Protein AF-A0A183DD81-F1 (afdb_monomer)

Foldseek 3Di:
DPPDDDDPVRVLVVQQVCLVVVVDDDDDDADPVVPGCPVVVVVCCVSRPDDPVVDDDDDDDPPDD

InterPro domains:
  IPR027417 P-loop containing nucleoside triphosphate hydrolase [G3DSA:3.40.50.300] (1-64)
  IPR027417 P-loop containing nucleoside triphosphate hydrolase [SSF52540] (2-51)

Solvent-accessible surface area (backbone atoms only — not comparable to full-atom values): 4396 Å² total; per-residue (Å²): 132,82,91,72,79,75,53,72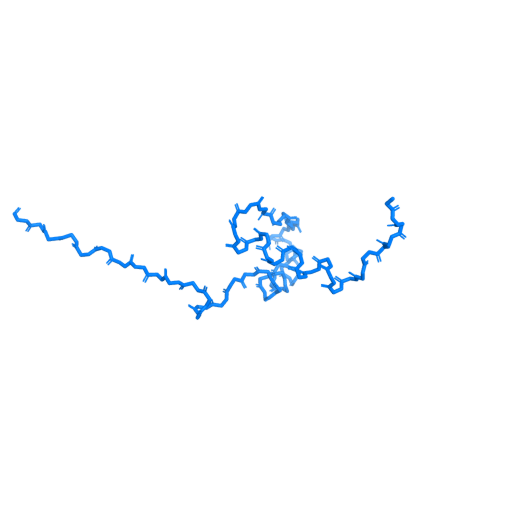,68,57,50,51,52,51,50,22,56,31,37,68,69,67,79,42,79,92,85,84,77,69,37,78,94,76,70,37,46,58,66,62,51,53,53,46,45,71,67,35,52,76,56,78,91,78,54,90,85,82,83,82,83,80,80,84,126

Mean predicted aligned error: 6.28 Å

pLDDT: mean 91.06, std 10.74, range [50.62, 97.88]

Sequence (65 aa):
LSNIMPSSSQIHEAVRRATIRRTFMPVLMGSALKNKGVQALLDAIVHYLPNPSEVQNRATIVNKS

Organism: NCBI:txid637853

Radius of gyration: 17.37 Å; Cα contacts (8 Å, |Δi|>4): 34; chains: 1; bounding box: 50×22×51 Å

Secondary structure (DSSP, 8-state):
----PPPHHHHHHHHHHHHHTTS-------BTTTTBSHHHHHHHHHHHSPPGGGS----------

Structure (mmCIF, N/CA/C/O backbone):
data_AF-A0A183DD81-F1
#
_entry.id   AF-A0A183DD81-F1
#
loop_
_atom_site.group_PDB
_atom_site.id
_atom_site.type_symbol
_atom_site.label_atom_id
_atom_site.label_alt_id
_atom_site.label_comp_id
_atom_site.label_asym_id
_atom_site.label_entity_id
_atom_site.label_seq_id
_atom_site.pdbx_PDB_ins_code
_atom_site.Cartn_x
_atom_site.Cartn_y
_atom_site.Cartn_z
_atom_site.occupancy
_atom_site.B_iso_or_equiv
_atom_site.auth_seq_id
_atom_site.auth_comp_id
_atom_site.auth_asym_id
_atom_site.auth_atom_id
_atom_site.pdbx_PDB_model_num
ATOM 1 N N . LEU A 1 1 ? -2.539 -14.849 -28.107 1.00 50.62 1 LEU A N 1
ATOM 2 C CA . LEU A 1 1 ? -2.590 -13.878 -26.991 1.00 50.62 1 LEU A CA 1
ATOM 3 C C . LEU A 1 1 ? -1.519 -12.840 -27.281 1.00 50.62 1 LEU A C 1
ATOM 5 O O . LEU A 1 1 ? -0.351 -13.201 -27.300 1.00 50.62 1 LEU A O 1
ATOM 9 N N . SER A 1 2 ? -1.896 -11.627 -27.681 1.00 56.75 2 SER A N 1
ATOM 10 C CA . SER A 1 2 ? -0.923 -10.583 -28.011 1.00 56.75 2 SER A CA 1
ATOM 11 C C . SER A 1 2 ? -0.118 -10.232 -26.756 1.00 56.75 2 SER A C 1
ATOM 13 O O . SER A 1 2 ? -0.697 -9.994 -25.699 1.00 56.75 2 SER A O 1
ATOM 15 N N . ASN A 1 3 ? 1.214 -10.245 -26.867 1.00 66.94 3 ASN A N 1
ATOM 16 C CA . ASN A 1 3 ? 2.169 -9.850 -25.824 1.00 66.94 3 ASN A CA 1
ATOM 17 C C . ASN A 1 3 ? 2.076 -8.337 -25.551 1.00 66.94 3 ASN A C 1
ATOM 19 O O . ASN A 1 3 ? 3.001 -7.581 -25.835 1.00 66.94 3 ASN A O 1
ATOM 23 N N . ILE A 1 4 ? 0.930 -7.875 -25.057 1.00 81.94 4 ILE A N 1
ATOM 24 C CA . ILE A 1 4 ? 0.713 -6.478 -24.697 1.00 81.94 4 ILE A CA 1
ATOM 25 C C . ILE A 1 4 ? 1.168 -6.327 -23.252 1.00 81.94 4 ILE A C 1
ATOM 27 O O . ILE A 1 4 ? 0.522 -6.816 -22.327 1.00 81.94 4 ILE A O 1
ATOM 31 N N . MET A 1 5 ? 2.312 -5.674 -23.071 1.00 88.56 5 MET A N 1
ATOM 32 C CA . MET A 1 5 ? 2.779 -5.272 -21.751 1.00 88.56 5 MET A CA 1
ATOM 33 C C . MET A 1 5 ? 1.875 -4.143 -21.240 1.00 88.56 5 MET A C 1
ATOM 35 O O . MET A 1 5 ? 1.724 -3.140 -21.942 1.00 88.56 5 MET A O 1
ATOM 39 N N . PRO A 1 6 ? 1.251 -4.284 -20.059 1.00 90.44 6 PRO A N 1
ATOM 40 C CA . PRO A 1 6 ? 0.425 -3.223 -19.504 1.00 90.44 6 PRO A CA 1
ATOM 41 C C . PRO A 1 6 ? 1.293 -2.021 -19.127 1.00 90.44 6 PRO A C 1
ATOM 43 O O . PRO A 1 6 ? 2.419 -2.172 -18.645 1.00 90.44 6 PRO A O 1
ATOM 46 N N . SER A 1 7 ? 0.757 -0.816 -19.312 1.00 95.19 7 SER A N 1
ATOM 47 C CA . SER A 1 7 ? 1.385 0.386 -18.770 1.00 95.19 7 SER A CA 1
ATOM 48 C C . SER A 1 7 ? 1.334 0.371 -17.237 1.00 95.19 7 SER A C 1
ATOM 50 O O . SER A 1 7 ? 0.485 -0.282 -16.626 1.00 95.19 7 SER A O 1
ATOM 52 N N . SER A 1 8 ? 2.204 1.153 -16.594 1.00 94.62 8 SER A N 1
ATOM 53 C CA . SER A 1 8 ? 2.176 1.319 -15.133 1.00 94.62 8 SER A CA 1
ATOM 54 C C . 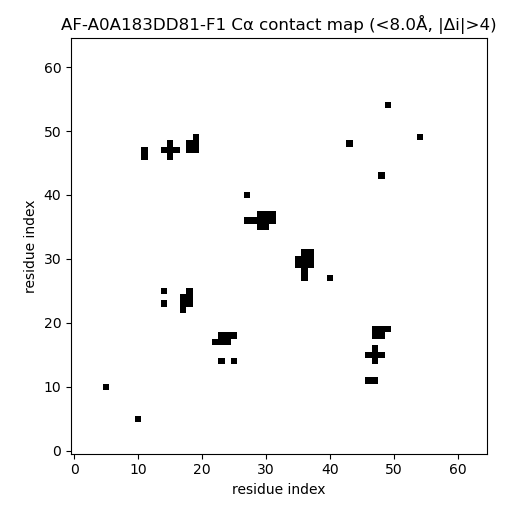SER A 1 8 ? 0.792 1.757 -14.623 1.00 94.62 8 SER A C 1
ATOM 56 O O . SER A 1 8 ? 0.270 1.189 -13.665 1.00 94.62 8 SER A O 1
ATOM 58 N N . SER A 1 9 ? 0.132 2.696 -15.315 1.00 95.62 9 SER A N 1
ATOM 59 C CA . SER A 1 9 ? -1.215 3.156 -14.948 1.00 95.62 9 SER A CA 1
ATOM 60 C C . SER A 1 9 ? -2.251 2.031 -14.983 1.00 95.62 9 SER A C 1
ATOM 62 O O . SER A 1 9 ? -3.034 1.893 -14.045 1.00 95.62 9 SER A O 1
ATOM 64 N N . GLN A 1 10 ? -2.208 1.170 -16.002 1.00 95.81 10 GLN A N 1
ATOM 65 C CA . GLN A 1 10 ? -3.112 0.024 -16.115 1.00 95.81 10 GLN A CA 1
ATOM 66 C C . GLN A 1 10 ? -2.900 -0.988 -14.984 1.00 95.81 10 GLN A C 1
ATOM 68 O O . GLN A 1 10 ? -3.868 -1.572 -14.488 1.00 95.81 10 GLN A O 1
ATOM 73 N N . ILE A 1 11 ? -1.652 -1.178 -14.544 1.00 96.00 11 ILE A N 1
ATOM 74 C CA . ILE A 1 11 ? -1.337 -2.018 -13.381 1.00 96.00 11 ILE A CA 1
ATOM 75 C C . ILE A 1 11 ? -1.951 -1.405 -12.118 1.00 96.00 11 ILE A C 1
ATOM 77 O O . ILE A 1 11 ? -2.666 -2.099 -11.393 1.00 96.00 11 ILE A O 1
ATOM 81 N N . HIS A 1 12 ? -1.736 -0.109 -11.876 1.00 96.31 12 HIS A N 1
ATOM 82 C CA . HIS A 1 12 ? -2.294 0.579 -10.708 1.00 96.31 12 HIS A CA 1
ATOM 83 C C . HIS A 1 12 ? -3.830 0.517 -10.668 1.00 96.31 12 HIS A C 1
ATOM 85 O O . HIS A 1 12 ? -4.410 0.202 -9.625 1.00 96.31 12 HIS A O 1
ATOM 91 N N . GLU A 1 13 ? -4.498 0.732 -11.802 1.00 96.44 13 GLU A N 1
ATOM 92 C CA . GLU A 1 13 ? -5.956 0.622 -11.922 1.00 96.44 13 GLU A CA 1
ATOM 93 C C . GLU A 1 13 ? -6.460 -0.806 -11.682 1.00 96.44 13 GLU A C 1
ATOM 95 O O . GLU A 1 13 ? -7.484 -1.012 -11.022 1.00 96.44 13 GLU A O 1
ATOM 100 N N . ALA A 1 14 ? -5.759 -1.817 -12.202 1.00 96.19 14 ALA A N 1
ATOM 101 C CA . ALA A 1 14 ? -6.106 -3.216 -11.968 1.00 96.19 14 ALA A CA 1
ATOM 102 C C . ALA A 1 14 ? -5.985 -3.585 -10.483 1.00 96.19 14 ALA A C 1
ATOM 104 O O . ALA A 1 14 ? -6.917 -4.177 -9.929 1.00 96.19 14 ALA A O 1
ATOM 105 N N . VAL A 1 15 ? -4.893 -3.174 -9.829 1.00 97.31 15 VAL A N 1
ATOM 106 C CA . VAL A 1 15 ? -4.684 -3.382 -8.390 1.00 97.31 15 VAL A CA 1
ATOM 107 C C . VAL A 1 15 ? -5.772 -2.679 -7.581 1.00 97.31 15 VAL A C 1
ATOM 109 O O . VAL A 1 15 ? -6.397 -3.324 -6.742 1.00 97.31 15 VAL A O 1
ATOM 112 N N . ARG A 1 16 ? -6.086 -1.406 -7.860 1.00 97.56 16 ARG A N 1
ATOM 113 C CA . ARG A 1 16 ? -7.166 -0.671 -7.172 1.00 97.56 16 ARG A CA 1
ATOM 114 C C . ARG A 1 16 ? -8.512 -1.388 -7.302 1.00 97.56 16 ARG A C 1
ATOM 116 O O . ARG A 1 16 ? -9.179 -1.624 -6.295 1.00 97.56 16 ARG A O 1
ATOM 123 N N . ARG A 1 17 ? -8.901 -1.794 -8.518 1.00 96.50 17 ARG A N 1
ATOM 124 C CA . ARG A 1 17 ? -10.162 -2.527 -8.747 1.00 96.50 17 ARG A CA 1
ATOM 125 C C . ARG A 1 17 ? -10.218 -3.834 -7.955 1.00 96.50 17 ARG A C 1
ATOM 127 O O . ARG A 1 17 ? -11.264 -4.150 -7.389 1.00 96.50 17 ARG A O 1
ATOM 134 N N . ALA A 1 18 ? -9.119 -4.584 -7.911 1.00 97.12 18 ALA A N 1
ATOM 135 C CA . ALA A 1 18 ? -9.050 -5.850 -7.186 1.00 97.12 18 ALA A CA 1
ATOM 136 C C . ALA A 1 18 ? -9.057 -5.654 -5.654 1.00 97.12 18 ALA A C 1
ATOM 138 O O . ALA A 1 18 ? -9.725 -6.414 -4.950 1.00 97.12 18 ALA A O 1
ATOM 139 N N . THR A 1 19 ? -8.404 -4.599 -5.153 1.00 96.44 19 THR A N 1
ATOM 140 C CA . THR A 1 19 ? -8.415 -4.199 -3.734 1.00 96.44 19 THR A CA 1
ATOM 141 C C . THR A 1 19 ? -9.817 -3.805 -3.272 1.00 96.44 19 THR A C 1
ATOM 143 O O . THR A 1 19 ? -10.304 -4.330 -2.271 1.00 96.44 19 THR A O 1
ATOM 146 N N . ILE A 1 20 ? -10.520 -2.954 -4.029 1.00 95.12 20 ILE A N 1
ATOM 147 C CA . ILE A 1 20 ? -11.892 -2.522 -3.699 1.00 95.12 20 ILE A CA 1
ATOM 148 C C . ILE A 1 20 ? -12.859 -3.716 -3.691 1.00 95.12 20 ILE A C 1
ATOM 150 O O . ILE A 1 20 ? -13.716 -3.820 -2.813 1.00 95.12 20 ILE A O 1
ATOM 154 N N . ARG A 1 21 ? -12.686 -4.662 -4.625 1.00 95.50 21 ARG A N 1
ATOM 155 C CA . ARG A 1 21 ? -13.457 -5.918 -4.680 1.00 95.50 21 ARG A CA 1
ATOM 156 C C . ARG A 1 21 ? -13.058 -6.940 -3.614 1.00 95.50 21 ARG A C 1
ATOM 158 O O . ARG A 1 21 ? -13.725 -7.963 -3.498 1.00 95.50 21 ARG A O 1
ATOM 165 N N . ARG A 1 22 ? -11.994 -6.681 -2.847 1.00 94.94 22 ARG A N 1
ATOM 166 C CA . ARG A 1 22 ? -11.427 -7.581 -1.827 1.00 94.94 22 ARG A CA 1
ATOM 167 C C . ARG A 1 22 ? -10.977 -8.942 -2.373 1.00 94.94 22 ARG A C 1
ATOM 169 O O . ARG A 1 22 ? -10.907 -9.910 -1.627 1.00 94.94 22 ARG A O 1
ATOM 176 N N . THR A 1 23 ? -10.650 -9.021 -3.662 1.00 97.50 23 THR A N 1
ATOM 177 C CA . THR A 1 23 ? -10.135 -10.244 -4.310 1.00 97.50 23 THR A CA 1
ATOM 178 C C . THR A 1 23 ? -8.608 -10.289 -4.349 1.00 97.50 23 THR A C 1
ATOM 180 O O . THR A 1 23 ? -8.025 -11.304 -4.714 1.00 97.50 23 THR A O 1
ATOM 183 N N . PHE A 1 24 ? -7.959 -9.177 -4.009 1.00 96.06 24 PHE A N 1
ATOM 184 C CA . PHE A 1 24 ? -6.512 -9.024 -3.932 1.00 96.06 24 PHE A CA 1
ATOM 185 C C . PHE A 1 24 ? -6.177 -8.064 -2.791 1.00 96.06 24 PHE A C 1
ATOM 187 O O . PHE A 1 24 ? -6.893 -7.085 -2.591 1.00 96.06 24 PHE A O 1
ATOM 194 N N . MET A 1 25 ? -5.094 -8.335 -2.063 1.00 96.75 25 MET A N 1
ATOM 195 C CA . MET A 1 25 ? -4.607 -7.484 -0.977 1.00 96.75 25 MET A CA 1
ATOM 196 C C . MET A 1 25 ? -3.144 -7.117 -1.252 1.00 96.75 25 MET A C 1
ATOM 198 O O . MET A 1 25 ? -2.287 -8.000 -1.171 1.00 96.75 25 MET A O 1
ATOM 202 N N . PRO A 1 26 ? -2.832 -5.855 -1.600 1.00 96.31 26 PRO A N 1
ATOM 203 C CA . PRO A 1 26 ? -1.453 -5.434 -1.817 1.00 96.31 26 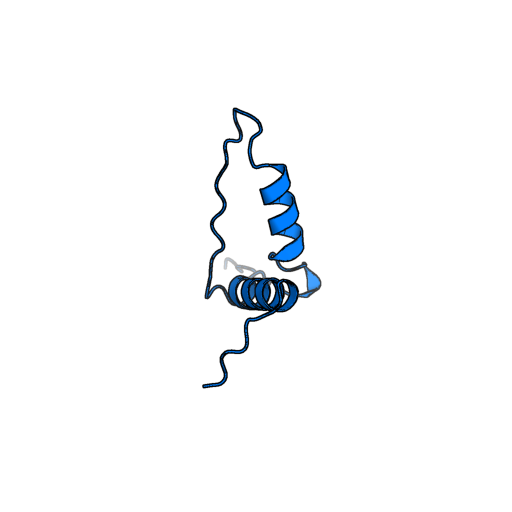PRO A CA 1
ATOM 204 C C . PRO A 1 26 ? -0.671 -5.508 -0.501 1.00 96.31 26 PRO A C 1
ATOM 206 O O . PRO A 1 26 ? -1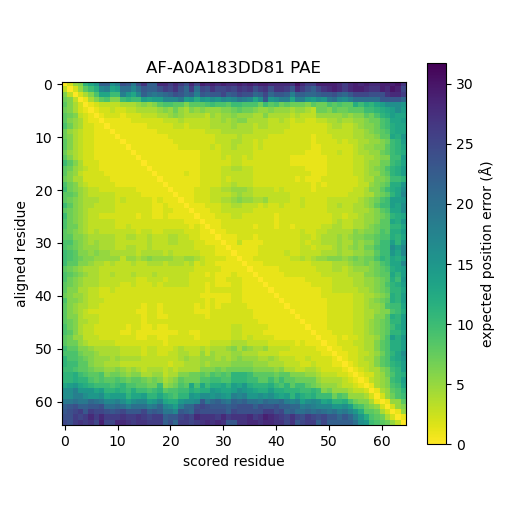.040 -4.874 0.486 1.00 96.31 26 PRO A O 1
ATOM 209 N N . VAL A 1 27 ? 0.424 -6.270 -0.493 1.00 96.94 27 VAL A N 1
ATOM 210 C CA . VAL A 1 27 ? 1.316 -6.391 0.666 1.00 96.94 27 VAL A CA 1
ATOM 211 C C . VAL A 1 27 ? 2.535 -5.503 0.447 1.00 96.94 27 VAL A C 1
ATOM 213 O O . VAL A 1 27 ? 3.273 -5.680 -0.521 1.00 96.94 27 VAL A O 1
ATOM 216 N N . LEU A 1 28 ? 2.749 -4.554 1.356 1.00 96.62 28 LEU A N 1
ATOM 217 C CA . LEU A 1 28 ? 3.930 -3.693 1.382 1.00 96.62 28 LEU A CA 1
ATOM 218 C C . LEU A 1 28 ? 4.847 -4.095 2.541 1.00 96.62 28 LEU A C 1
ATOM 220 O O . LEU A 1 28 ? 4.384 -4.604 3.559 1.00 96.62 28 LEU A O 1
ATOM 224 N N . MET A 1 29 ? 6.145 -3.833 2.395 1.00 96.38 29 MET A N 1
ATOM 225 C CA . MET A 1 29 ? 7.154 -4.109 3.420 1.00 96.38 29 MET A CA 1
ATOM 226 C C . MET A 1 29 ? 7.684 -2.801 4.011 1.00 96.38 29 MET A C 1
ATOM 228 O O . MET A 1 29 ? 7.846 -1.808 3.302 1.00 96.38 29 MET A O 1
ATOM 232 N N . GLY A 1 30 ? 7.986 -2.796 5.310 1.00 96.38 30 GLY A N 1
A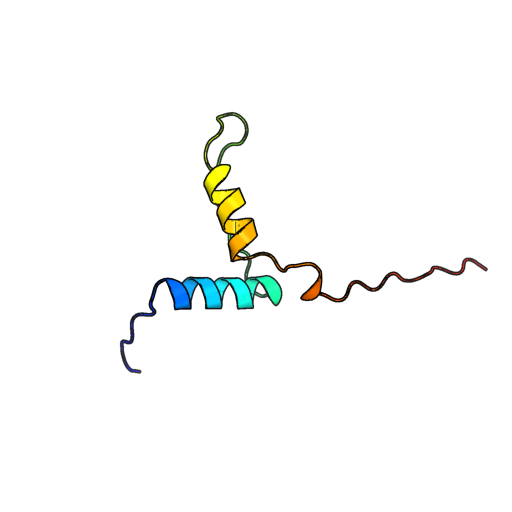TOM 233 C CA . GLY A 1 30 ? 8.501 -1.617 6.003 1.00 96.38 30 GLY A CA 1
ATOM 234 C C . GLY A 1 30 ? 8.753 -1.861 7.489 1.00 96.38 30 GLY A C 1
ATOM 235 O O . GLY A 1 30 ? 8.417 -2.909 8.033 1.00 96.38 30 GLY A O 1
ATOM 236 N N . SER A 1 31 ? 9.355 -0.878 8.155 1.00 97.38 31 SER A N 1
ATOM 237 C CA . SER A 1 31 ? 9.550 -0.867 9.606 1.00 97.38 31 SER A CA 1
ATOM 238 C C . SER A 1 31 ? 9.173 0.503 10.148 1.00 97.38 31 SER A C 1
ATOM 240 O O . SER A 1 3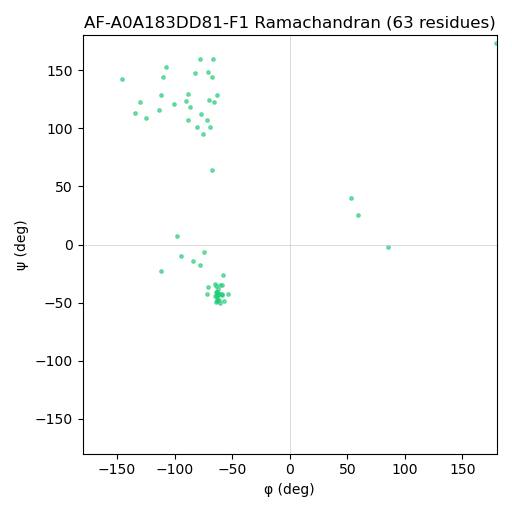1 ? 9.869 1.489 9.893 1.00 97.38 31 SER A O 1
ATOM 242 N N . ALA A 1 32 ? 8.091 0.548 10.929 1.00 97.06 32 ALA A N 1
ATOM 243 C CA . ALA A 1 32 ? 7.652 1.767 11.599 1.00 97.06 32 ALA A CA 1
ATOM 244 C C . ALA A 1 32 ? 8.723 2.281 12.576 1.00 97.06 32 ALA A C 1
ATOM 246 O O . ALA A 1 32 ? 9.058 3.457 12.548 1.00 97.06 32 ALA A O 1
ATOM 247 N N . LEU A 1 33 ? 9.353 1.384 13.348 1.00 97.56 33 LEU A N 1
ATOM 248 C CA . LEU A 1 33 ? 10.388 1.741 14.328 1.00 97.56 33 LEU A CA 1
ATOM 249 C C . LEU A 1 33 ? 11.596 2.459 13.701 1.00 97.56 33 LEU A C 1
ATOM 251 O O . LEU A 1 33 ? 12.182 3.340 14.319 1.00 97.56 33 LEU A O 1
ATOM 255 N N . LYS A 1 34 ? 11.975 2.085 12.472 1.00 96.81 34 LYS A N 1
ATOM 256 C CA . LYS A 1 34 ? 13.109 2.687 11.747 1.00 96.81 34 LYS A CA 1
ATOM 257 C C . LYS A 1 34 ? 12.683 3.764 10.743 1.00 96.81 34 LYS A C 1
ATOM 259 O O . LYS A 1 34 ? 13.520 4.211 9.958 1.00 96.81 34 LYS A O 1
ATOM 264 N N . ASN A 1 35 ? 11.404 4.147 10.726 1.00 95.69 35 ASN A N 1
ATOM 265 C CA . ASN A 1 35 ? 10.825 5.090 9.766 1.00 95.69 35 ASN A CA 1
ATOM 266 C C . ASN A 1 35 ? 11.094 4.703 8.297 1.00 95.69 35 ASN A C 1
ATOM 268 O O . ASN A 1 35 ? 11.410 5.549 7.459 1.00 95.69 35 ASN A O 1
ATOM 272 N N . LYS A 1 36 ? 11.008 3.407 7.970 1.00 97.62 36 LYS A N 1
ATOM 273 C CA . LYS A 1 36 ? 11.221 2.888 6.607 1.00 97.62 36 LYS A CA 1
ATOM 274 C C . LYS A 1 36 ? 9.911 2.367 6.027 1.00 97.62 36 LYS A C 1
ATOM 276 O O . LYS A 1 36 ? 9.244 1.554 6.657 1.00 97.62 36 LYS A O 1
ATOM 281 N N . GLY A 1 37 ? 9.564 2.811 4.820 1.00 96.31 37 GLY A N 1
ATOM 282 C CA . GLY A 1 37 ? 8.366 2.363 4.097 1.00 96.31 37 GLY A CA 1
ATOM 283 C C . GLY A 1 37 ? 7.070 3.103 4.450 1.00 96.31 37 GLY A C 1
ATOM 284 O O . GLY A 1 37 ? 6.052 2.847 3.822 1.00 96.31 37 GLY A O 1
ATOM 285 N N . VAL A 1 38 ? 7.097 4.053 5.395 1.00 97.44 38 VAL A N 1
ATOM 286 C CA . VAL A 1 38 ? 5.903 4.827 5.792 1.00 97.44 38 VAL A CA 1
ATOM 287 C C . VAL A 1 38 ? 5.362 5.664 4.630 1.00 97.44 38 VAL A C 1
ATOM 289 O O . VAL A 1 38 ? 4.166 5.643 4.377 1.00 97.44 38 VAL A O 1
ATOM 292 N N . GLN A 1 39 ? 6.231 6.348 3.882 1.00 97.06 39 GLN A N 1
ATOM 293 C CA . GLN A 1 39 ? 5.813 7.147 2.720 1.00 97.06 39 GLN A CA 1
ATOM 294 C C . GLN A 1 39 ? 5.190 6.272 1.626 1.00 97.06 39 GLN A C 1
ATOM 296 O O . GLN A 1 39 ? 4.076 6.535 1.199 1.00 97.06 39 GLN A O 1
ATOM 301 N N . ALA A 1 40 ? 5.843 5.159 1.273 1.00 97.00 40 ALA A N 1
ATOM 302 C CA . ALA A 1 40 ? 5.313 4.218 0.286 1.00 97.00 40 ALA A CA 1
ATOM 303 C C . ALA A 1 40 ? 3.956 3.621 0.708 1.00 97.00 40 ALA A C 1
ATOM 305 O O . ALA A 1 40 ? 3.089 3.393 -0.134 1.00 97.00 40 ALA A O 1
ATOM 306 N N . LEU A 1 41 ? 3.751 3.389 2.011 1.00 97.69 41 LEU A N 1
ATOM 307 C CA . LEU A 1 41 ? 2.457 2.974 2.554 1.00 97.69 41 LEU A CA 1
ATOM 308 C C . LEU A 1 41 ? 1.391 4.068 2.388 1.00 97.69 41 LEU A C 1
ATOM 310 O O . LEU A 1 41 ? 0.273 3.756 1.983 1.00 97.69 41 LEU A O 1
ATOM 314 N N . LEU A 1 42 ? 1.720 5.330 2.679 1.00 97.88 42 LEU A N 1
ATOM 315 C CA . LEU A 1 42 ? 0.796 6.457 2.504 1.00 97.88 42 LEU A CA 1
ATOM 316 C C . LEU A 1 42 ? 0.406 6.646 1.032 1.00 97.88 42 LEU A C 1
ATOM 318 O O . LEU A 1 42 ? -0.779 6.787 0.733 1.00 97.88 42 LEU A O 1
ATOM 322 N N . ASP A 1 43 ? 1.362 6.548 0.110 1.00 97.44 43 ASP A N 1
ATOM 323 C CA . ASP A 1 43 ? 1.086 6.623 -1.330 1.00 97.44 43 ASP A CA 1
ATOM 324 C C . ASP A 1 43 ? 0.180 5.466 -1.787 1.00 97.44 43 ASP A C 1
ATOM 326 O O . ASP A 1 43 ? -0.768 5.658 -2.552 1.00 97.44 43 ASP A O 1
ATOM 330 N N . ALA A 1 44 ? 0.421 4.253 -1.277 1.00 97.31 44 ALA A N 1
ATOM 331 C CA . ALA A 1 44 ? -0.407 3.086 -1.571 1.00 97.31 44 ALA A CA 1
ATOM 332 C C . ALA A 1 44 ? -1.842 3.227 -1.041 1.00 97.31 44 ALA A C 1
ATOM 334 O O . ALA A 1 44 ? -2.777 2.756 -1.692 1.00 97.31 44 ALA A O 1
ATOM 335 N N . ILE A 1 45 ? -2.033 3.894 0.102 1.00 96.62 45 ILE A N 1
A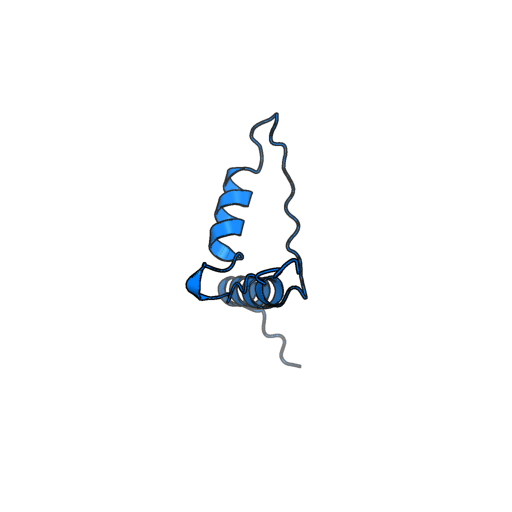TOM 336 C CA . ILE A 1 45 ? -3.364 4.211 0.630 1.00 96.62 45 ILE A CA 1
ATOM 337 C C . ILE A 1 45 ? -4.126 5.086 -0.364 1.00 96.62 45 ILE A C 1
ATOM 339 O O . ILE A 1 45 ? -5.245 4.736 -0.739 1.00 96.62 45 ILE A O 1
ATOM 343 N N . VAL A 1 46 ? -3.511 6.172 -0.836 1.00 96.06 46 VAL A N 1
ATOM 344 C CA . VAL A 1 46 ? -4.153 7.089 -1.791 1.00 96.06 46 VAL A CA 1
ATOM 345 C C . VAL A 1 46 ? -4.452 6.383 -3.116 1.00 96.06 46 VAL A C 1
ATOM 347 O O . VAL A 1 46 ? -5.537 6.549 -3.673 1.00 96.06 46 VAL A O 1
ATOM 350 N N . HIS A 1 47 ? -3.534 5.549 -3.609 1.00 96.06 47 HIS A N 1
ATOM 351 C CA . HIS A 1 47 ? -3.731 4.849 -4.878 1.00 96.06 47 HIS A CA 1
ATOM 352 C C . HIS A 1 47 ? -4.779 3.729 -4.806 1.00 96.06 47 HIS A C 1
ATOM 354 O O . HIS A 1 47 ? -5.592 3.584 -5.726 1.00 96.06 47 HIS A O 1
ATOM 360 N N . TYR A 1 48 ? -4.788 2.919 -3.746 1.00 97.31 48 TYR A N 1
ATOM 361 C CA . TYR A 1 48 ? -5.506 1.640 -3.761 1.00 97.31 48 TYR A CA 1
ATOM 362 C C . TYR A 1 48 ? -6.726 1.563 -2.850 1.00 97.31 48 TYR A C 1
ATOM 364 O O . TYR A 1 48 ? -7.597 0.732 -3.123 1.00 97.31 48 TYR A O 1
ATOM 372 N N . LEU A 1 49 ? -6.823 2.384 -1.799 1.00 96.56 49 LEU A N 1
ATOM 373 C CA . LEU A 1 49 ? -7.985 2.341 -0.910 1.00 96.56 49 LEU A CA 1
ATOM 374 C C . LEU A 1 49 ? -9.167 3.138 -1.479 1.00 96.56 49 LEU A C 1
ATOM 376 O O . LEU A 1 49 ? -8.971 4.131 -2.193 1.00 96.56 49 LEU A O 1
ATOM 380 N N . PRO A 1 50 ? -10.406 2.695 -1.194 1.00 95.44 50 PRO A N 1
ATOM 381 C CA . PRO A 1 50 ? -11.581 3.404 -1.649 1.00 95.44 50 PRO A CA 1
ATOM 382 C C . PRO A 1 50 ? -11.758 4.720 -0.896 1.00 95.44 50 PRO A C 1
ATOM 384 O O . PRO A 1 50 ? -11.450 4.819 0.294 1.00 95.44 50 PRO A O 1
ATOM 387 N N . ASN A 1 51 ? -12.316 5.715 -1.577 1.00 94.25 51 ASN A N 1
ATOM 388 C CA . ASN A 1 51 ? -12.814 6.903 -0.892 1.00 94.25 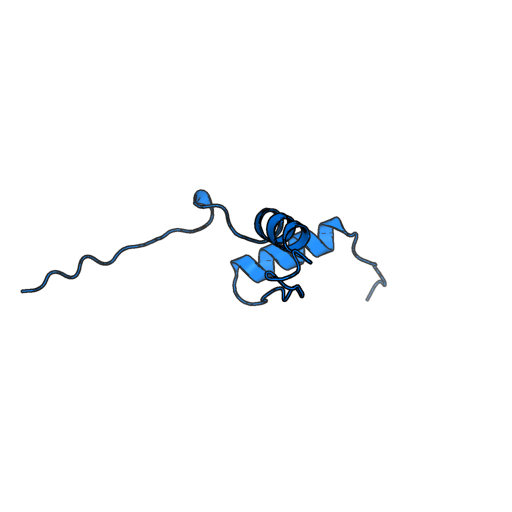51 ASN A CA 1
ATOM 389 C C . ASN A 1 51 ? -14.179 6.600 -0.225 1.00 94.25 51 ASN A C 1
ATOM 391 O O . ASN A 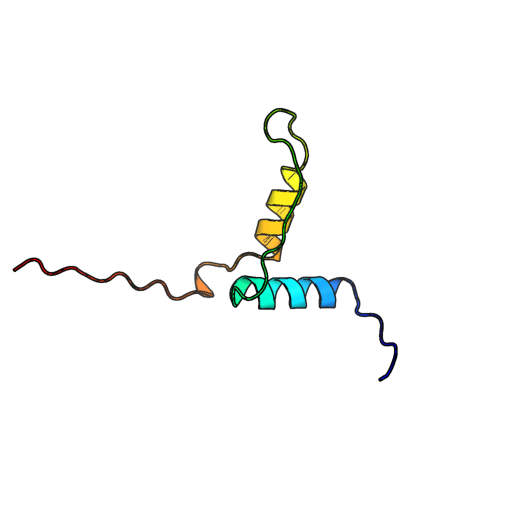1 51 ? -14.859 5.649 -0.619 1.00 94.25 51 ASN A O 1
ATOM 395 N N . PRO A 1 52 ? -14.619 7.391 0.771 1.00 92.25 52 PRO A N 1
ATOM 396 C CA . PRO A 1 52 ? -15.879 7.135 1.475 1.00 92.25 52 PRO A CA 1
ATOM 397 C C . PRO A 1 52 ? -17.122 7.103 0.574 1.00 92.25 52 PRO A C 1
ATOM 399 O O . PRO A 1 52 ? -18.093 6.429 0.900 1.00 92.25 52 PRO A O 1
ATOM 402 N N . SER A 1 53 ? -17.097 7.798 -0.564 1.00 91.56 53 SER A N 1
ATOM 403 C CA . SER A 1 53 ? -18.210 7.835 -1.519 1.00 91.56 53 SER A CA 1
ATOM 404 C C . SER A 1 53 ? -18.295 6.578 -2.394 1.00 91.56 53 SER A C 1
ATOM 406 O O . SER A 1 53 ? -19.336 6.320 -2.993 1.00 91.56 53 SER A O 1
ATOM 408 N N . GLU A 1 54 ? -17.228 5.781 -2.477 1.00 90.62 54 GLU A N 1
ATOM 409 C CA . GLU A 1 54 ? -17.173 4.554 -3.283 1.00 90.62 54 GLU A CA 1
ATOM 410 C C . GLU A 1 54 ? -17.754 3.325 -2.565 1.00 90.62 54 GLU A C 1
ATOM 412 O O . GLU A 1 54 ? -18.006 2.305 -3.209 1.00 90.62 54 GLU A O 1
ATOM 417 N N . VAL A 1 55 ? -17.973 3.387 -1.244 1.00 88.94 55 VAL A N 1
ATOM 418 C CA . VAL A 1 55 ? -18.449 2.246 -0.444 1.00 88.94 55 VAL A CA 1
ATOM 419 C C . VAL A 1 55 ? -19.641 2.644 0.422 1.00 88.94 55 VAL A C 1
ATOM 421 O O . VAL A 1 55 ? -19.543 3.510 1.284 1.00 88.94 55 VAL A O 1
ATOM 424 N N . GLN A 1 56 ? -20.769 1.946 0.255 1.00 88.25 56 GLN A N 1
ATOM 425 C CA . GLN A 1 56 ? -21.933 2.110 1.130 1.00 88.25 56 GLN A CA 1
ATOM 426 C C . GLN A 1 56 ? -21.714 1.387 2.463 1.00 88.25 56 GLN A C 1
ATOM 428 O O . GLN A 1 56 ? -21.703 0.156 2.516 1.00 88.25 56 GLN A O 1
ATOM 433 N N . ASN A 1 57 ? -21.590 2.149 3.550 1.00 84.62 57 ASN A N 1
ATOM 434 C CA . ASN A 1 57 ? -21.587 1.610 4.907 1.00 84.62 57 ASN A CA 1
ATOM 435 C C . ASN A 1 57 ? -23.025 1.559 5.454 1.00 84.62 57 ASN A C 1
ATOM 437 O O . ASN A 1 57 ? -23.711 2.581 5.480 1.00 84.62 57 ASN A O 1
ATOM 441 N N . ARG A 1 58 ? -23.494 0.380 5.877 1.00 84.44 58 ARG A N 1
ATOM 442 C CA . ARG A 1 58 ? -24.825 0.188 6.476 1.00 84.44 58 ARG A CA 1
ATOM 443 C C . ARG A 1 58 ? -24.654 -0.221 7.934 1.00 84.44 58 ARG A C 1
ATOM 445 O O . ARG A 1 58 ? -24.119 -1.291 8.206 1.00 84.44 58 ARG A O 1
ATOM 452 N N . ALA A 1 59 ? -25.119 0.615 8.857 1.00 84.75 59 ALA A N 1
ATOM 453 C CA . ALA A 1 59 ? -25.199 0.261 10.269 1.00 84.75 59 ALA A CA 1
ATOM 454 C C . ALA A 1 59 ? -26.541 -0.425 10.555 1.00 84.75 59 ALA A C 1
ATOM 456 O O . ALA A 1 59 ? -27.597 0.097 10.194 1.00 84.75 59 ALA A O 1
ATOM 457 N N . THR A 1 60 ? -26.506 -1.582 11.214 1.00 81.75 60 THR A N 1
ATOM 458 C CA . THR A 1 60 ? -27.719 -2.233 11.720 1.00 81.75 60 THR A CA 1
ATOM 459 C C . THR A 1 60 ? -28.035 -1.667 13.098 1.00 81.75 60 THR A C 1
ATOM 461 O O . THR A 1 60 ? -27.250 -1.824 14.032 1.00 81.75 60 THR A O 1
ATOM 464 N N . ILE A 1 61 ? -29.193 -1.029 13.238 1.00 79.25 61 ILE A N 1
ATOM 465 C CA . ILE A 1 61 ? -29.752 -0.695 14.549 1.00 79.25 61 ILE A CA 1
ATOM 466 C C . ILE A 1 61 ? -30.239 -1.987 15.212 1.00 79.25 61 ILE A C 1
ATOM 468 O O . ILE A 1 61 ? -31.232 -2.581 14.796 1.00 79.25 61 ILE A O 1
ATOM 472 N N . VAL A 1 62 ? -29.512 -2.462 16.224 1.00 78.88 62 VAL A N 1
ATOM 473 C CA . VAL A 1 62 ? -29.966 -3.583 17.054 1.00 78.88 62 VAL A CA 1
ATOM 474 C C . VAL A 1 62 ? -31.041 -3.042 17.991 1.00 78.88 62 VAL A C 1
ATOM 476 O O . VAL A 1 62 ? -30.734 -2.475 19.037 1.00 78.88 62 VAL A O 1
ATOM 479 N N . ASN A 1 63 ? -32.308 -3.182 17.600 1.00 74.75 63 ASN A N 1
ATOM 480 C CA . ASN A 1 63 ? -33.421 -2.966 18.517 1.00 74.75 63 ASN A CA 1
ATOM 481 C C . ASN A 1 63 ? -33.403 -4.107 19.536 1.00 74.75 63 ASN A C 1
ATOM 483 O O . ASN A 1 63 ? -33.784 -5.236 19.232 1.00 74.75 63 ASN A O 1
ATOM 487 N N . LYS A 1 64 ? -32.885 -3.822 20.730 1.00 63.81 64 LYS A N 1
ATOM 488 C CA . LYS A 1 64 ? -32.949 -4.737 21.865 1.00 63.81 64 LYS A CA 1
ATOM 489 C C . LYS A 1 64 ? -34.338 -4.588 22.489 1.00 63.81 64 LYS A C 1
ATOM 491 O O . LYS A 1 64 ? -34.596 -3.586 23.150 1.00 63.81 64 LYS A O 1
ATOM 496 N N . SER A 1 65 ? -35.226 -5.531 22.178 1.00 57.53 65 SER A N 1
ATOM 497 C CA . SER A 1 65 ? -36.501 -5.744 22.879 1.00 57.53 65 SER A CA 1
ATOM 498 C C . SER A 1 65 ? -36.277 -6.460 24.205 1.00 57.53 65 SER A C 1
ATOM 500 O O . SER A 1 65 ? -35.328 -7.278 24.270 1.00 57.53 65 SER A O 1
#